Protein AF-A0A512IFE3-F1 (afdb_monomer)

Radius of gyration: 13.5 Å; Cα contacts (8 Å, |Δi|>4): 159; chains: 1; bounding box: 34×32×36 Å

Solvent-accessible surface area (backbone atoms only — not comparable to full-atom values): 5442 Å² total; per-residue (Å²): 131,85,85,72,72,85,83,79,74,72,52,72,54,25,35,35,30,37,30,56,60,37,62,82,43,52,57,40,81,58,83,96,63,54,41,44,35,54,56,52,49,33,55,53,42,49,68,35,88,35,29,77,40,58,48,62,37,50,89,78,23,31,33,41,33,31,45,32,85,94,32,61,86,46,50,62,60,53,46,51,52,43,25,73,76,72,27,73,68,47,43,82,71,48,70,89

Organism: NCBI:txid388357

Mean predicted aligned error: 6.49 Å

InterPro domains:
  IPR036163 Heavy metal-associated domain superfamily [SSF55008] (38-90)

Sequence (96 aa):
MPDQPIEKNLPADAVVLSVPGLRESPVLGGGCCAVTAEDAIHDELVSWPAIVSATVDPQAQTATVILDPDMEDRLTDAVEVVRDLGFPAVEVLRRA

Foldseek 3Di:
DDDDPPPDPDDQQKWKKQQPCLLVPQWADDDPPIDGLQCVLQVLLVVDPQFPGWGQDSVRNMIMTRGDPVPPVCVVVSQVVNCVSPRVVMDTPDGD

pLDDT: mean 86.16, std 12.61, range [48.22, 95.62]

Nearest PDB structures (foldseek):
  1fvs-assembly1_A  TM=8.137E-01  e=3.471E-04  Saccharomyces cerevisiae
  1yjt-assembly1_A  TM=7.722E-01  e=7.794E-04  Hom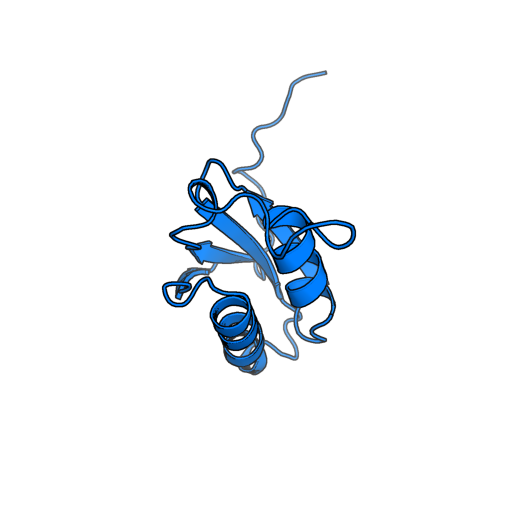o sapiens
  4a4j-assembly1_A  TM=6.951E-01  e=2.451E-03  Synechocystis sp. PCC 6803
  1mwy-assembly1_A  TM=7.341E-01  e=9.436E-03  Escherichia coli
  4un1-assembly2_C  TM=5.124E-01  e=9.332E-02  Desulfovibrio desulfuricans

Secondary structure (DSSP, 8-state):
-----GGG---TTEEEEE-TTTTT--EES-GGG-EEHHHHHHHHHHHSTTEEEEEEETTTTEEEEEEPTT-GGGH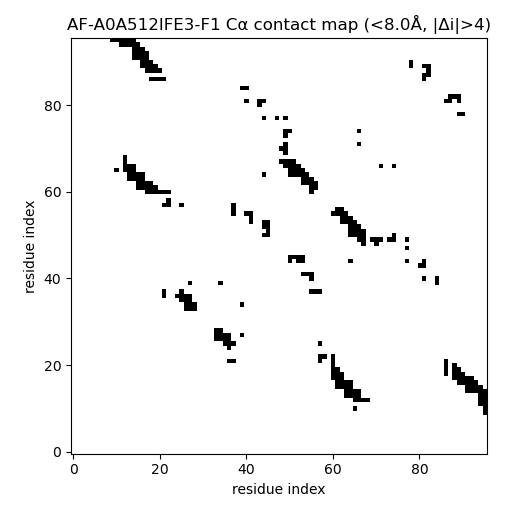HHHHHHHHHTT-TT-EEEEE-

Structure (mmCIF, N/CA/C/O backbone):
data_AF-A0A512IFE3-F1
#
_entry.id   AF-A0A512IFE3-F1
#
loop_
_atom_site.group_PDB
_atom_site.id
_atom_site.type_symbol
_atom_site.label_atom_id
_atom_site.label_alt_id
_atom_site.label_comp_id
_atom_site.label_asym_id
_atom_site.label_entity_id
_atom_site.label_seq_id
_atom_site.pdbx_PDB_ins_code
_atom_site.Cartn_x
_atom_site.Cartn_y
_atom_site.Cartn_z
_atom_site.occupancy
_atom_site.B_iso_or_equiv
_atom_site.auth_seq_id
_atom_site.auth_comp_id
_atom_site.auth_asym_id
_atom_site.auth_atom_id
_atom_site.pdbx_PDB_model_nu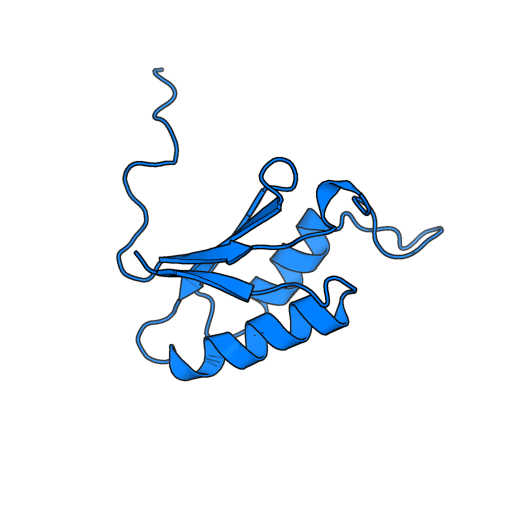m
ATOM 1 N N . MET A 1 1 ? 24.008 15.643 13.097 1.00 48.22 1 MET A N 1
ATOM 2 C CA . MET A 1 1 ? 23.799 15.291 11.677 1.00 48.22 1 MET A CA 1
ATOM 3 C C . MET A 1 1 ? 22.467 15.903 11.291 1.00 48.22 1 MET A C 1
ATOM 5 O O . MET A 1 1 ? 21.572 15.783 12.115 1.00 48.22 1 MET A O 1
ATOM 9 N N . PRO A 1 2 ? 22.338 16.665 10.195 1.00 52.06 2 PRO A N 1
ATOM 10 C CA . PRO A 1 2 ? 21.055 17.271 9.878 1.00 52.06 2 PRO A CA 1
ATOM 11 C C . PRO A 1 2 ? 20.133 16.200 9.285 1.00 52.06 2 PRO A C 1
ATOM 13 O O . PRO A 1 2 ? 20.477 15.593 8.274 1.00 52.06 2 PRO A O 1
ATOM 16 N N . ASP A 1 3 ? 18.993 15.978 9.938 1.00 51.91 3 ASP A N 1
ATOM 17 C CA . ASP A 1 3 ? 17.802 15.321 9.398 1.00 51.91 3 ASP A CA 1
ATOM 18 C C . ASP A 1 3 ? 17.432 15.953 8.052 1.00 51.91 3 ASP A C 1
ATOM 20 O O . ASP A 1 3 ? 16.858 17.044 7.993 1.00 51.91 3 ASP A O 1
ATOM 24 N N . GLN A 1 4 ? 17.810 15.303 6.950 1.00 48.91 4 GLN A N 1
ATOM 25 C CA . GLN A 1 4 ? 17.331 15.718 5.640 1.00 48.91 4 GLN A CA 1
ATOM 26 C C . GLN A 1 4 ? 15.863 15.287 5.505 1.00 48.91 4 GLN A C 1
ATOM 28 O O . GLN A 1 4 ? 15.567 14.109 5.702 1.00 48.91 4 GLN A O 1
ATOM 33 N N . PRO A 1 5 ? 14.943 16.210 5.172 1.00 48.94 5 PRO A N 1
ATOM 34 C CA . PRO A 1 5 ? 13.543 15.879 4.965 1.00 48.94 5 PRO A CA 1
ATOM 35 C C . PRO A 1 5 ? 13.427 14.887 3.806 1.00 48.94 5 PRO A C 1
ATOM 37 O O . PRO A 1 5 ? 13.993 15.090 2.730 1.00 48.94 5 PRO A O 1
ATOM 40 N N . ILE A 1 6 ? 12.675 13.820 4.054 1.00 55.56 6 ILE A N 1
ATOM 41 C CA . ILE A 1 6 ? 12.482 12.626 3.216 1.00 55.56 6 ILE A CA 1
ATOM 42 C C . ILE A 1 6 ? 11.834 12.982 1.853 1.00 55.56 6 ILE A C 1
ATOM 44 O O . ILE A 1 6 ? 11.766 12.178 0.934 1.00 55.56 6 ILE A O 1
ATOM 48 N N . GLU A 1 7 ? 11.414 14.234 1.673 1.00 53.44 7 GLU A N 1
ATOM 49 C CA . GLU A 1 7 ? 10.599 14.701 0.552 1.00 53.44 7 GLU A CA 1
ATOM 50 C C . GLU A 1 7 ? 11.382 15.127 -0.708 1.00 53.44 7 GLU A C 1
ATOM 52 O O . GLU A 1 7 ? 10.753 15.547 -1.678 1.00 53.44 7 GLU A O 1
ATOM 57 N N . LYS A 1 8 ? 12.727 15.062 -0.745 1.00 48.38 8 LYS A N 1
ATOM 58 C CA . LYS A 1 8 ? 13.506 15.703 -1.837 1.00 48.38 8 LYS A CA 1
ATOM 59 C C . LYS A 1 8 ? 14.298 14.798 -2.793 1.00 48.38 8 LYS A C 1
ATOM 61 O O . LYS A 1 8 ? 14.995 15.335 -3.646 1.00 48.38 8 LYS A O 1
ATOM 66 N N . ASN A 1 9 ? 14.195 13.474 -2.703 1.00 51.91 9 ASN A N 1
ATOM 67 C CA . ASN A 1 9 ? 14.771 12.549 -3.696 1.00 51.91 9 ASN A CA 1
ATOM 68 C C . ASN A 1 9 ? 13.935 11.267 -3.771 1.00 51.91 9 ASN A C 1
ATOM 70 O O . ASN A 1 9 ? 14.423 10.174 -3.492 1.00 51.91 9 ASN A O 1
ATOM 74 N N . LEU A 1 10 ? 12.656 11.404 -4.112 1.00 62.72 10 LEU A N 1
ATOM 75 C CA . LEU A 1 10 ? 11.914 10.243 -4.590 1.00 62.72 10 LEU A CA 1
ATOM 76 C C . LEU A 1 10 ? 12.542 9.826 -5.932 1.00 62.72 10 LEU A C 1
ATOM 78 O O . LEU A 1 10 ? 12.735 10.699 -6.785 1.00 62.72 10 LEU A O 1
ATOM 82 N N . PRO A 1 11 ? 12.943 8.555 -6.107 1.00 70.44 11 PRO A N 1
ATOM 83 C CA . PRO A 1 11 ? 13.412 8.074 -7.403 1.00 70.44 11 PRO A CA 1
ATOM 84 C C . PRO A 1 11 ? 12.319 8.276 -8.460 1.00 70.44 11 PRO A C 1
ATOM 86 O O . PRO A 1 11 ? 11.141 8.335 -8.117 1.00 70.44 11 PRO A O 1
ATOM 89 N N . ALA A 1 12 ? 12.705 8.391 -9.735 1.00 75.12 12 ALA A N 1
ATOM 90 C CA . ALA A 1 12 ? 11.754 8.595 -10.836 1.00 75.12 12 ALA A CA 1
ATOM 91 C C . ALA A 1 12 ? 10.674 7.498 -10.886 1.00 75.12 12 ALA A C 1
ATOM 93 O O . ALA A 1 12 ? 9.538 7.756 -11.258 1.00 75.12 12 ALA A O 1
ATOM 94 N N . ASP A 1 13 ? 11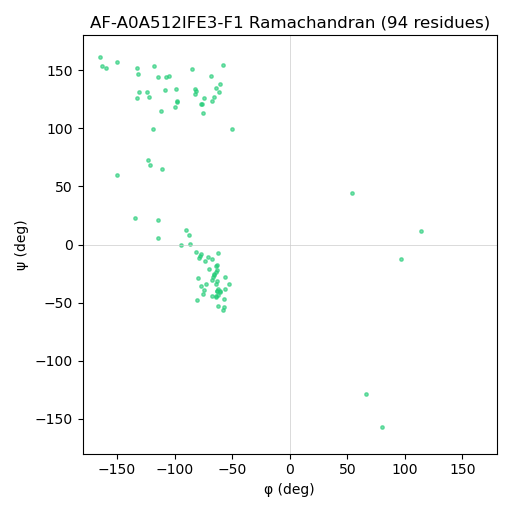.012 6.300 -10.412 1.00 85.06 13 ASP A N 1
ATOM 95 C CA . ASP A 1 13 ? 10.123 5.138 -10.391 1.00 85.06 13 ASP A CA 1
ATOM 96 C C . ASP A 1 13 ? 9.294 5.047 -9.093 1.00 85.06 13 ASP A C 1
ATOM 98 O O . ASP A 1 13 ? 8.701 4.012 -8.784 1.00 85.06 13 ASP A O 1
ATOM 102 N N . ALA A 1 14 ? 9.268 6.114 -8.285 1.00 89.88 14 ALA A 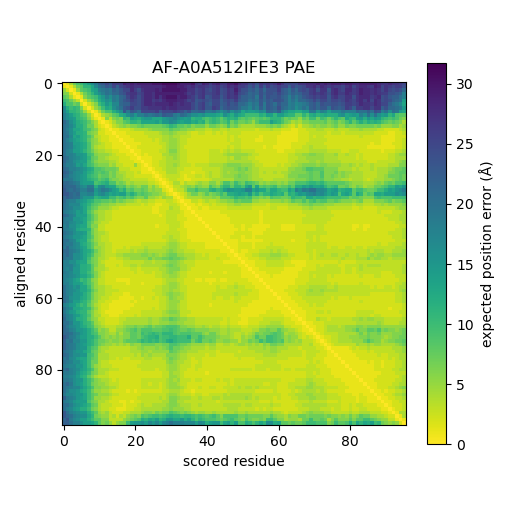N 1
ATOM 103 C CA . ALA A 1 14 ? 8.496 6.149 -7.054 1.00 89.88 14 ALA A CA 1
ATOM 104 C C . ALA A 1 14 ? 7.024 6.486 -7.307 1.00 89.88 14 ALA A C 1
ATOM 106 O O . ALA A 1 14 ? 6.672 7.468 -7.967 1.00 89.88 14 ALA A O 1
ATOM 107 N N . VAL A 1 15 ? 6.148 5.717 -6.672 1.00 92.06 15 VAL A N 1
ATOM 108 C CA . VAL A 1 15 ? 4.705 5.920 -6.688 1.00 92.06 15 VAL A CA 1
ATOM 109 C C . VAL A 1 15 ? 4.195 6.052 -5.265 1.00 92.06 15 VAL A C 1
ATOM 111 O O . VAL A 1 15 ? 4.497 5.239 -4.398 1.00 92.06 15 VAL A O 1
ATOM 114 N N . VAL A 1 16 ? 3.396 7.086 -5.026 1.00 93.00 16 VAL A N 1
ATOM 115 C CA . VAL A 1 16 ? 2.725 7.302 -3.748 1.00 93.00 16 VAL A CA 1
ATOM 116 C C . VAL A 1 16 ? 1.297 6.791 -3.858 1.00 93.00 16 VAL A C 1
ATOM 118 O O . VAL A 1 16 ? 0.527 7.245 -4.706 1.00 93.00 16 VAL A O 1
ATOM 121 N N . LEU A 1 17 ? 0.951 5.868 -2.975 1.00 94.00 17 LEU A N 1
ATOM 122 C CA . LEU A 1 17 ? -0.378 5.327 -2.754 1.00 94.00 17 LEU A CA 1
ATOM 123 C C . LEU A 1 17 ? -1.007 6.039 -1.555 1.00 94.00 17 LEU A C 1
ATOM 125 O O . LEU A 1 17 ? -0.369 6.199 -0.515 1.00 94.00 17 LEU A O 1
ATOM 129 N N . SER A 1 18 ? -2.259 6.456 -1.692 1.00 95.62 18 SER A N 1
ATOM 130 C CA . SER A 1 18 ? -3.100 6.859 -0.566 1.00 95.62 18 SER A CA 1
ATOM 131 C C . SER A 1 18 ? -3.688 5.600 0.056 1.00 95.62 18 SER A C 1
ATOM 133 O O . SER A 1 18 ? -4.259 4.795 -0.672 1.00 95.62 18 SER A O 1
ATOM 135 N N . VAL A 1 19 ? -3.579 5.425 1.373 1.00 95.31 19 VAL A N 1
ATOM 136 C CA . VAL A 1 19 ? -4.114 4.274 2.120 1.00 95.31 19 VAL A CA 1
ATOM 137 C C . VAL A 1 19 ? -5.069 4.758 3.224 1.00 95.31 19 VAL A C 1
ATOM 139 O O . VAL A 1 19 ? -4.729 4.735 4.414 1.00 95.31 19 VAL A O 1
ATOM 142 N N . PRO A 1 20 ? -6.280 5.225 2.868 1.00 94.44 20 PRO A N 1
ATOM 143 C CA . PRO A 1 20 ? -7.259 5.658 3.860 1.00 94.44 20 PRO A CA 1
ATOM 144 C C . PRO A 1 20 ? -7.630 4.509 4.806 1.00 94.44 20 PRO A C 1
ATOM 146 O O . PRO A 1 20 ? -7.839 3.378 4.366 1.00 94.44 20 PRO A O 1
ATOM 149 N N . GLY A 1 21 ? -7.743 4.795 6.104 1.00 90.88 21 GLY A N 1
ATOM 150 C CA . GLY A 1 21 ? -8.058 3.789 7.129 1.00 90.88 21 GLY A CA 1
ATOM 151 C C . GLY A 1 21 ? -6.839 3.218 7.862 1.00 90.88 21 GLY A C 1
ATOM 152 O O . GLY A 1 21 ? -7.007 2.578 8.901 1.00 90.88 21 GLY A O 1
ATOM 153 N N . LEU A 1 22 ? -5.617 3.469 7.371 1.00 91.44 22 LEU A N 1
ATOM 154 C CA . LEU A 1 22 ? -4.379 2.944 7.961 1.00 91.44 22 LEU A CA 1
ATOM 155 C C . LEU A 1 22 ? -4.136 3.432 9.397 1.00 91.44 22 LEU A C 1
ATOM 157 O O . LEU A 1 22 ? -3.704 2.677 10.266 1.00 91.44 22 LEU A O 1
ATOM 161 N N . ARG A 1 23 ? -4.458 4.696 9.670 1.00 91.88 23 ARG A N 1
ATOM 162 C CA . ARG A 1 23 ? -4.307 5.299 10.999 1.00 91.88 23 ARG A CA 1
ATOM 163 C C . ARG A 1 23 ? -5.351 4.787 11.990 1.00 91.88 23 ARG A C 1
ATOM 165 O O . ARG A 1 23 ? -5.095 4.698 13.188 1.00 91.88 23 ARG A O 1
ATOM 172 N N . GLU A 1 24 ? -6.545 4.515 11.489 1.00 91.56 24 GLU A N 1
ATOM 173 C CA . GLU A 1 24 ? -7.723 4.096 12.234 1.00 91.56 24 GLU A CA 1
ATOM 174 C C . GLU A 1 24 ? -7.670 2.604 12.567 1.00 91.56 24 GLU A C 1
ATOM 176 O O . GLU A 1 24 ? -8.189 2.191 13.604 1.00 91.56 24 GLU A O 1
ATOM 181 N N . SER A 1 25 ? -7.003 1.816 11.720 1.00 90.31 25 SER A N 1
ATOM 182 C CA . SER A 1 25 ? -6.794 0.376 11.884 1.00 90.31 25 SER A CA 1
ATOM 183 C C . SER A 1 25 ? -5.297 0.044 11.916 1.00 90.31 25 SER A C 1
ATOM 185 O O . SER A 1 25 ? -4.794 -0.592 10.996 1.00 90.31 25 SER A O 1
ATOM 187 N N . PRO A 1 26 ? -4.561 0.447 12.972 1.00 87.25 26 PRO A N 1
ATOM 188 C CA . PRO A 1 26 ? -3.108 0.269 13.043 1.00 87.25 26 PRO A CA 1
ATOM 189 C C . PRO A 1 26 ? -2.672 -1.192 13.234 1.00 87.25 26 PRO A C 1
ATOM 191 O O . PRO A 1 26 ? -1.485 -1.498 13.146 1.00 87.25 26 PRO A O 1
ATOM 194 N N . VAL A 1 27 ? -3.612 -2.094 13.527 1.00 91.50 27 VAL A N 1
ATOM 195 C CA . VAL A 1 27 ? -3.367 -3.518 13.766 1.00 91.50 27 VAL A CA 1
ATOM 196 C C . VAL A 1 27 ? -4.348 -4.331 12.934 1.00 91.50 27 VAL A C 1
ATOM 198 O O . VAL A 1 27 ? -5.553 -4.081 12.983 1.00 91.50 27 VAL A O 1
ATOM 201 N N . LEU A 1 28 ? -3.832 -5.324 12.213 1.00 88.75 28 LEU A N 1
ATOM 202 C CA . LEU A 1 28 ? -4.617 -6.309 11.479 1.00 88.75 28 LEU A CA 1
ATOM 203 C C . LEU A 1 28 ? -4.617 -7.649 12.222 1.00 88.75 28 LEU A C 1
ATOM 205 O O . LEU A 1 28 ? -3.628 -8.048 12.843 1.00 88.75 28 LEU A O 1
ATOM 209 N N . GLY A 1 29 ? -5.740 -8.362 12.141 1.00 85.00 29 GLY A N 1
ATOM 210 C CA . GLY A 1 29 ? -5.926 -9.649 12.810 1.00 85.00 29 GLY A CA 1
ATOM 211 C C . GLY A 1 29 ? -6.266 -9.524 14.299 1.00 85.00 29 GLY A C 1
ATOM 212 O O . GLY A 1 29 ? -6.817 -8.526 14.759 1.00 85.00 29 GLY A O 1
ATOM 213 N N . GLY A 1 30 ? -5.989 -10.579 15.067 1.00 85.88 30 GLY A N 1
ATOM 214 C CA . GLY A 1 30 ? -6.310 -10.623 16.492 1.00 85.88 30 GLY A CA 1
ATOM 215 C C . GLY A 1 30 ? -5.597 -11.744 17.245 1.00 85.88 30 GLY A C 1
ATOM 216 O O . GLY A 1 30 ? -5.113 -12.716 16.662 1.00 85.88 30 GLY A O 1
ATOM 217 N N . GLY A 1 31 ? -5.536 -11.609 18.571 1.00 81.62 31 GLY A N 1
ATOM 218 C CA . GLY A 1 31 ? -4.911 -12.600 19.448 1.00 81.62 31 GLY A CA 1
ATOM 219 C C . GLY A 1 31 ? -3.397 -12.702 19.238 1.00 81.62 31 GLY A C 1
ATOM 220 O O . GLY A 1 31 ? -2.696 -11.697 19.273 1.00 81.62 31 GLY A O 1
ATOM 221 N N . CYS A 1 32 ? -2.888 -13.921 19.040 1.00 83.00 32 CYS A N 1
ATOM 222 C CA . CYS A 1 32 ? -1.451 -14.202 18.901 1.00 83.00 32 CYS A CA 1
ATOM 223 C C . CYS A 1 32 ? -0.875 -13.845 17.513 1.00 83.00 32 CYS A C 1
ATOM 225 O O . CYS A 1 32 ? 0.338 -13.889 17.332 1.00 83.00 32 CYS A O 1
ATOM 227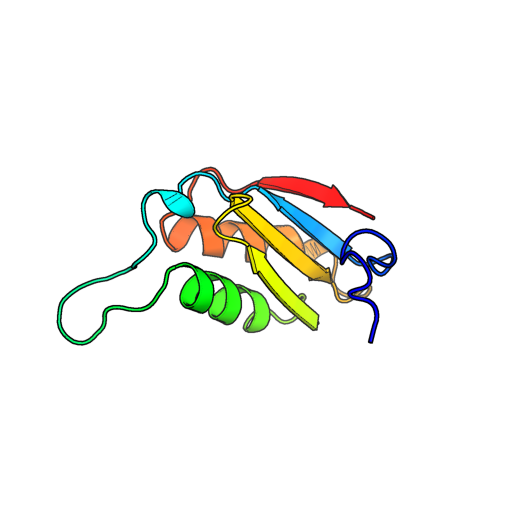 N N . CYS A 1 33 ? -1.730 -13.517 16.539 1.00 82.31 33 CYS A N 1
ATOM 228 C CA . CYS A 1 33 ? -1.345 -13.232 15.151 1.00 82.31 33 CYS A CA 1
ATOM 229 C C . CYS A 1 33 ? -1.611 -11.772 14.761 1.00 82.31 33 CYS A C 1
ATOM 231 O O . CYS A 1 33 ? -1.773 -11.474 13.583 1.00 82.31 33 CYS A O 1
ATOM 233 N N . ALA A 1 34 ? -1.725 -10.877 15.745 1.00 90.12 34 ALA A N 1
ATOM 234 C CA . ALA A 1 34 ? -1.851 -9.453 15.481 1.00 90.12 34 ALA A CA 1
ATOM 235 C C . ALA A 1 34 ? -0.542 -8.925 14.876 1.00 90.12 34 ALA A C 1
ATOM 237 O O . ALA A 1 34 ? 0.520 -9.066 15.483 1.00 90.12 34 ALA A O 1
ATOM 238 N N . VAL A 1 35 ? -0.637 -8.319 13.697 1.00 93.12 35 VAL A N 1
ATOM 239 C CA . VAL A 1 35 ? 0.471 -7.636 13.013 1.00 93.12 35 VAL A CA 1
ATOM 240 C C . VAL A 1 35 ? 0.118 -6.168 12.850 1.00 93.12 35 VAL A C 1
ATOM 242 O O . VAL A 1 35 ? -1.064 -5.811 12.832 1.00 93.12 35 VAL A O 1
ATOM 245 N N . THR A 1 36 ? 1.119 -5.296 12.764 1.00 93.56 36 THR A N 1
ATOM 246 C CA . THR A 1 36 ? 0.822 -3.898 12.459 1.00 93.56 36 THR A CA 1
ATOM 247 C C . THR A 1 36 ? 0.326 -3.803 11.017 1.00 93.56 36 THR A C 1
ATOM 249 O O . THR A 1 36 ? 0.747 -4.565 10.146 1.00 93.56 36 THR A O 1
ATOM 252 N N . ALA A 1 37 ? 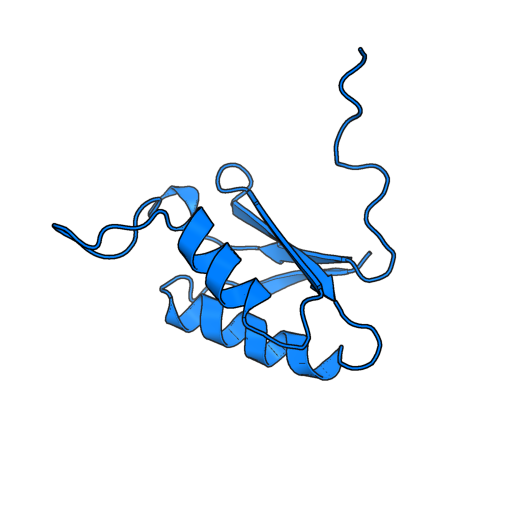-0.610 -2.894 10.761 1.00 93.44 37 ALA A N 1
ATOM 253 C CA . ALA A 1 37 ? -1.064 -2.637 9.400 1.00 93.44 37 ALA A CA 1
ATOM 254 C C . ALA A 1 37 ? 0.068 -2.099 8.515 1.00 93.44 37 ALA A C 1
ATOM 256 O O . ALA A 1 37 ? 0.098 -2.389 7.326 1.00 93.44 37 ALA A O 1
ATOM 257 N N . GLU A 1 38 ? 1.009 -1.360 9.111 1.00 94.56 38 GLU A N 1
ATOM 258 C CA . GLU A 1 38 ? 2.235 -0.905 8.456 1.00 94.56 38 GLU A CA 1
ATOM 259 C C . GLU A 1 38 ? 3.051 -2.087 7.926 1.00 94.56 38 GLU A C 1
ATOM 261 O O . GLU A 1 38 ? 3.279 -2.166 6.720 1.00 94.56 38 GLU A O 1
ATOM 266 N N . ASP A 1 39 ? 3.404 -3.030 8.805 1.00 94.19 39 ASP A N 1
ATOM 267 C CA . ASP A 1 39 ? 4.189 -4.216 8.450 1.00 94.19 39 ASP A CA 1
ATOM 268 C C . ASP A 1 39 ? 3.440 -5.083 7.435 1.00 94.19 39 ASP A C 1
ATOM 270 O O . ASP A 1 39 ? 4.021 -5.523 6.454 1.00 94.19 39 ASP A O 1
ATOM 274 N N . ALA A 1 40 ? 2.134 -5.293 7.623 1.00 93.69 40 ALA A N 1
ATOM 275 C CA . ALA A 1 40 ? 1.341 -6.122 6.719 1.00 93.69 40 ALA A CA 1
ATOM 276 C C . ALA A 1 40 ? 1.262 -5.542 5.299 1.00 93.69 40 ALA A C 1
ATOM 278 O O . ALA A 1 40 ? 1.411 -6.280 4.329 1.00 93.69 40 ALA A O 1
ATOM 279 N N . ILE A 1 41 ? 1.039 -4.229 5.168 1.00 94.31 41 ILE A N 1
ATOM 280 C CA . ILE A 1 41 ? 1.030 -3.561 3.861 1.00 94.31 41 ILE A CA 1
ATOM 281 C C . ILE A 1 41 ? 2.430 -3.577 3.257 1.00 94.31 41 ILE A C 1
ATOM 283 O O . ILE A 1 41 ? 2.568 -3.855 2.070 1.00 94.31 41 ILE A O 1
ATOM 287 N N . HIS A 1 42 ? 3.459 -3.270 4.049 1.00 95.06 42 HIS A N 1
ATOM 288 C CA . HIS A 1 42 ? 4.843 -3.302 3.591 1.00 95.06 42 HIS A CA 1
ATOM 289 C C . HIS A 1 42 ? 5.207 -4.686 3.043 1.00 95.06 42 HIS A C 1
ATOM 291 O O . HIS A 1 42 ? 5.638 -4.785 1.896 1.00 95.06 42 HIS A O 1
ATOM 297 N N . ASP A 1 43 ? 4.988 -5.737 3.834 1.00 93.88 43 ASP A N 1
ATOM 298 C CA . ASP A 1 43 ? 5.339 -7.118 3.502 1.00 93.88 43 ASP A CA 1
ATOM 299 C C . ASP A 1 43 ? 4.568 -7.626 2.286 1.00 93.88 43 ASP A C 1
ATOM 301 O O . ASP A 1 43 ? 5.147 -8.287 1.424 1.00 93.88 43 ASP A O 1
ATOM 305 N N . GLU A 1 44 ? 3.285 -7.277 2.181 1.00 93.38 44 GLU A N 1
ATOM 306 C CA . GLU A 1 44 ? 2.496 -7.587 0.996 1.00 93.38 44 GLU A CA 1
ATOM 307 C C . GLU A 1 44 ? 3.083 -6.878 -0.225 1.00 93.38 44 GLU A C 1
ATOM 309 O O . GLU A 1 44 ? 3.432 -7.546 -1.189 1.00 93.38 44 GLU A O 1
ATOM 314 N N . LEU A 1 45 ? 3.295 -5.558 -0.174 1.00 93.25 45 LEU A N 1
ATOM 315 C CA . LEU A 1 45 ? 3.832 -4.787 -1.299 1.00 93.25 45 LEU A CA 1
ATOM 316 C C . LEU A 1 45 ? 5.194 -5.318 -1.773 1.00 93.25 45 LEU A C 1
ATOM 318 O O . LEU A 1 45 ? 5.371 -5.528 -2.968 1.00 93.25 45 LEU A O 1
ATOM 322 N N . VAL A 1 46 ? 6.144 -5.593 -0.877 1.00 93.19 46 VAL A N 1
ATOM 323 C CA . VAL A 1 46 ? 7.474 -6.107 -1.273 1.00 93.19 46 VAL A CA 1
ATOM 324 C C . VAL A 1 46 ? 7.465 -7.575 -1.717 1.00 93.19 46 VAL A C 1
ATOM 326 O O . VAL A 1 46 ? 8.428 -8.035 -2.326 1.00 93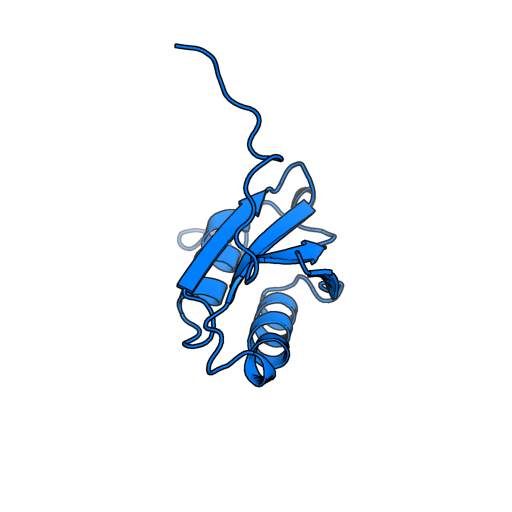.19 46 VAL A O 1
ATOM 329 N N . SER A 1 47 ? 6.392 -8.324 -1.439 1.00 91.94 47 SER A N 1
ATOM 330 C CA . SER A 1 47 ? 6.186 -9.675 -1.980 1.00 91.94 47 SER A CA 1
ATOM 331 C C . SER A 1 47 ? 5.895 -9.647 -3.488 1.00 91.94 47 SER A C 1
ATOM 333 O O . SER A 1 47 ? 6.110 -10.641 -4.192 1.00 91.94 47 SER A O 1
ATOM 335 N N . TRP A 1 48 ? 5.437 -8.504 -4.016 1.00 90.88 48 TRP A N 1
ATOM 336 C CA . TRP 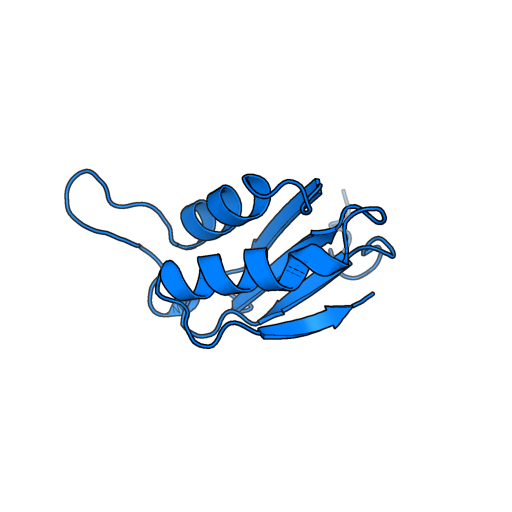A 1 48 ? 5.137 -8.351 -5.435 1.00 90.88 48 TRP A CA 1
ATOM 337 C C . TRP A 1 48 ? 6.392 -8.073 -6.266 1.00 90.88 48 TRP A C 1
ATOM 339 O O . TRP A 1 48 ? 7.140 -7.144 -5.976 1.00 90.88 48 TRP A O 1
ATOM 349 N N . PRO A 1 49 ? 6.591 -8.795 -7.387 1.00 87.62 49 PRO A N 1
ATOM 350 C CA . PRO A 1 49 ? 7.800 -8.667 -8.202 1.00 87.62 49 PRO A CA 1
ATOM 351 C C . PRO A 1 49 ? 7.969 -7.278 -8.829 1.00 87.62 49 PRO A C 1
ATOM 353 O O . PRO A 1 49 ? 9.083 -6.895 -9.153 1.00 87.62 49 PRO A O 1
ATOM 356 N N . ALA A 1 50 ? 6.879 -6.527 -8.997 1.00 89.50 50 ALA A N 1
ATOM 357 C CA . ALA A 1 50 ? 6.903 -5.181 -9.561 1.00 89.50 50 ALA A CA 1
ATOM 358 C C . ALA A 1 50 ? 7.385 -4.105 -8.575 1.00 89.50 50 ALA A C 1
ATOM 360 O O . ALA A 1 50 ? 7.554 -2.958 -8.979 1.00 89.50 50 ALA A O 1
ATOM 361 N N . ILE A 1 51 ? 7.569 -4.445 -7.296 1.00 91.69 51 ILE A N 1
ATOM 362 C CA . ILE A 1 51 ? 7.942 -3.511 -6.237 1.00 91.69 51 ILE A CA 1
ATOM 363 C C . ILE A 1 51 ? 9.358 -3.841 -5.775 1.00 91.69 51 ILE A C 1
ATOM 365 O O . ILE A 1 51 ? 9.627 -4.889 -5.198 1.00 91.69 51 ILE A O 1
ATOM 369 N N . VAL A 1 52 ? 10.275 -2.906 -6.010 1.00 92.19 52 VAL A N 1
ATOM 370 C CA . VAL A 1 52 ? 11.672 -2.992 -5.568 1.00 92.19 52 VAL A CA 1
ATOM 371 C C . VAL A 1 52 ? 11.785 -2.681 -4.076 1.00 92.19 52 VAL A C 1
ATOM 373 O O . VAL A 1 52 ? 12.630 -3.234 -3.375 1.00 92.19 52 VAL A O 1
ATOM 376 N N . SER A 1 53 ? 10.958 -1.754 -3.593 1.00 91.25 53 SER A N 1
ATOM 377 C CA . SER A 1 53 ? 10.927 -1.328 -2.195 1.00 91.25 53 SER A CA 1
ATOM 378 C C . SER A 1 53 ? 9.592 -0.673 -1.866 1.00 91.25 53 SER A C 1
ATOM 380 O O . SER A 1 53 ? 8.981 -0.049 -2.736 1.00 91.25 53 SER A O 1
ATOM 382 N N . ALA A 1 54 ? 9.169 -0.757 -0.610 1.00 93.00 54 ALA A N 1
ATOM 383 C CA . ALA A 1 54 ? 8.004 -0.058 -0.096 1.00 93.00 54 ALA A CA 1
ATOM 384 C C . ALA A 1 54 ? 8.345 0.645 1.224 1.00 93.00 54 ALA A C 1
ATOM 386 O O . ALA A 1 54 ? 9.126 0.149 2.029 1.00 93.00 54 ALA A O 1
ATOM 387 N N . THR A 1 55 ? 7.721 1.792 1.456 1.00 94.25 55 THR A N 1
ATOM 388 C CA . THR A 1 55 ? 7.745 2.521 2.723 1.00 94.25 55 THR A CA 1
ATOM 389 C C . THR A 1 55 ? 6.317 2.900 3.055 1.00 94.25 55 THR A C 1
ATOM 391 O O . THR A 1 55 ? 5.647 3.538 2.244 1.00 94.25 55 THR A O 1
ATOM 394 N N . VAL A 1 56 ? 5.843 2.549 4.243 1.00 94.38 56 VAL A N 1
ATOM 395 C CA . VAL A 1 56 ? 4.482 2.859 4.682 1.00 94.38 56 VAL A CA 1
ATOM 396 C C . VAL A 1 56 ? 4.543 3.938 5.761 1.00 94.38 56 VAL A C 1
ATOM 398 O O . VAL A 1 56 ? 5.350 3.859 6.678 1.00 94.38 56 VAL A O 1
ATOM 401 N N . ASP A 1 57 ? 3.704 4.965 5.637 1.00 94.00 57 ASP A N 1
ATOM 402 C CA . ASP A 1 57 ? 3.537 6.029 6.627 1.00 94.00 57 ASP A CA 1
ATOM 403 C C . ASP A 1 57 ? 2.087 6.025 7.142 1.00 94.00 57 ASP A C 1
ATOM 405 O O . ASP A 1 57 ? 1.183 6.580 6.498 1.00 94.00 57 ASP A O 1
ATOM 409 N N . PRO A 1 58 ? 1.839 5.428 8.322 1.00 91.62 58 PRO A N 1
ATOM 410 C CA . PRO A 1 58 ? 0.517 5.421 8.938 1.00 91.62 58 PRO A CA 1
ATOM 411 C C . PRO A 1 58 ? 0.014 6.798 9.373 1.00 91.62 58 PRO A C 1
ATOM 413 O O . PRO A 1 58 ? -1.196 6.995 9.477 1.00 91.62 58 PRO A O 1
ATOM 416 N N . GLN A 1 59 ? 0.905 7.757 9.652 1.00 91.56 59 GLN A N 1
ATOM 417 C CA . GLN A 1 59 ? 0.502 9.108 10.056 1.00 91.56 59 GLN A CA 1
ATOM 418 C C . GLN A 1 59 ? -0.004 9.911 8.862 1.00 91.56 59 GLN A C 1
ATOM 420 O O . GLN A 1 59 ? -1.025 10.592 8.981 1.00 91.56 59 GLN A O 1
ATOM 425 N N . ALA A 1 60 ? 0.688 9.802 7.728 1.00 92.44 60 ALA A N 1
ATOM 426 C CA . ALA A 1 60 ? 0.275 10.396 6.464 1.00 92.44 60 ALA A CA 1
ATOM 427 C C . ALA A 1 60 ? -0.824 9.590 5.751 1.00 92.44 60 ALA A C 1
ATOM 429 O O . ALA A 1 60 ? -1.418 10.106 4.808 1.00 92.44 60 ALA A O 1
ATOM 430 N N . GLN A 1 61 ? -1.108 8.356 6.197 1.00 95.00 61 GLN A N 1
ATOM 431 C CA . GLN A 1 61 ? -1.988 7.402 5.510 1.00 95.00 61 GLN A CA 1
ATOM 432 C C . GLN A 1 61 ? -1.540 7.182 4.058 1.00 95.00 61 GLN A C 1
ATOM 434 O O . GLN A 1 61 ? -2.349 7.189 3.133 1.00 95.00 61 GLN A O 1
ATOM 439 N N . THR A 1 62 ? -0.234 7.019 3.847 1.00 94.81 62 THR A N 1
ATOM 440 C CA . THR A 1 62 ? 0.340 6.814 2.510 1.00 94.81 62 THR A CA 1
ATOM 441 C C . THR A 1 62 ? 1.320 5.655 2.495 1.00 94.81 62 THR A C 1
ATOM 443 O O . THR A 1 62 ? 1.968 5.381 3.499 1.00 94.81 62 THR A O 1
ATOM 446 N N . ALA A 1 63 ? 1.469 5.009 1.344 1.00 94.38 63 ALA A N 1
ATOM 447 C CA . ALA A 1 63 ? 2.551 4.072 1.077 1.00 94.38 63 ALA A CA 1
ATOM 448 C C . ALA A 1 63 ? 3.322 4.546 -0.155 1.00 94.38 63 ALA A C 1
ATOM 450 O O . ALA A 1 63 ? 2.739 4.815 -1.198 1.00 94.38 63 ALA A O 1
ATOM 451 N N . THR A 1 64 ? 4.633 4.685 -0.037 1.00 93.81 64 THR A N 1
ATOM 452 C CA . THR A 1 64 ? 5.521 4.980 -1.159 1.00 93.81 64 THR A CA 1
ATOM 453 C C . THR A 1 64 ? 6.136 3.678 -1.633 1.00 93.81 64 THR A C 1
ATOM 455 O O . THR A 1 64 ? 6.789 2.999 -0.851 1.00 93.81 64 THR A O 1
ATOM 458 N N . VAL A 1 65 ? 5.964 3.342 -2.903 1.00 93.44 65 VAL A N 1
ATOM 459 C CA . VAL A 1 65 ? 6.589 2.173 -3.526 1.00 93.44 65 VAL A CA 1
ATOM 460 C C . VAL A 1 65 ? 7.576 2.622 -4.589 1.00 93.44 65 VAL A C 1
ATOM 462 O O . VAL A 1 65 ? 7.341 3.613 -5.273 1.00 93.44 65 VAL A O 1
ATOM 465 N N . ILE A 1 66 ? 8.684 1.905 -4.722 1.00 92.06 66 ILE A N 1
ATOM 466 C CA . ILE A 1 66 ? 9.612 2.035 -5.843 1.00 92.06 66 ILE A CA 1
ATOM 467 C C . ILE A 1 66 ? 9.293 0.891 -6.793 1.00 92.06 66 ILE A C 1
ATOM 469 O O . ILE A 1 66 ? 9.390 -0.272 -6.398 1.00 92.06 66 ILE A O 1
ATOM 473 N N . LEU A 1 67 ? 8.890 1.222 -8.014 1.00 90.56 67 LEU A N 1
ATOM 474 C CA . LEU A 1 67 ? 8.553 0.231 -9.022 1.00 90.56 67 LEU A CA 1
ATOM 475 C C . LEU A 1 67 ? 9.782 -0.259 -9.772 1.00 90.56 67 LEU A C 1
ATOM 477 O O . LEU A 1 67 ? 10.761 0.463 -9.951 1.00 90.56 67 LEU A O 1
ATOM 481 N N . ASP A 1 68 ? 9.691 -1.499 -10.233 1.00 89.25 68 ASP A N 1
ATOM 482 C CA . ASP A 1 68 ? 10.562 -2.001 -11.280 1.00 89.25 68 ASP A CA 1
ATOM 483 C C . ASP A 1 68 ? 10.079 -1.431 -12.632 1.00 89.25 68 ASP A C 1
ATOM 485 O O . ASP A 1 68 ? 8.917 -1.654 -13.002 1.00 89.25 68 ASP A O 1
ATOM 489 N N . PRO A 1 69 ? 10.927 -0.689 -13.370 1.00 83.44 69 PRO A N 1
ATOM 490 C CA . PRO A 1 69 ? 10.543 -0.054 -14.631 1.00 83.44 69 PRO A CA 1
ATOM 491 C C . PRO A 1 69 ? 10.154 -1.064 -15.720 1.00 83.44 69 PRO A C 1
ATOM 493 O O . PRO A 1 69 ? 9.408 -0.722 -16.634 1.00 83.44 69 PRO A O 1
ATOM 496 N N . ASP A 1 70 ? 10.599 -2.319 -15.622 1.00 87.06 70 ASP A N 1
ATOM 497 C CA . ASP A 1 70 ? 10.226 -3.370 -16.570 1.00 87.06 70 ASP A CA 1
ATOM 498 C C . ASP A 1 70 ? 8.848 -3.992 -16.249 1.00 87.06 70 ASP A C 1
ATOM 500 O O . ASP A 1 70 ? 8.342 -4.822 -17.011 1.00 87.06 70 ASP A O 1
ATOM 504 N N . MET A 1 71 ? 8.222 -3.618 -15.121 1.00 85.31 71 MET A N 1
ATOM 505 C CA . MET A 1 71 ? 6.984 -4.223 -14.606 1.00 85.31 71 MET A CA 1
ATOM 506 C C . MET A 1 71 ? 5.924 -3.204 -14.139 1.00 85.31 71 MET A C 1
ATOM 508 O O . MET A 1 71 ? 5.028 -3.567 -13.372 1.00 85.31 71 MET A O 1
ATOM 512 N N . GLU A 1 72 ? 5.958 -1.959 -14.631 1.00 78.75 72 GLU A N 1
ATOM 513 C CA . GLU A 1 72 ? 5.011 -0.892 -14.246 1.00 78.75 72 GLU A CA 1
ATOM 514 C C . GLU A 1 72 ? 3.526 -1.279 -14.388 1.00 78.75 72 GLU A C 1
ATOM 516 O O . GLU A 1 72 ? 2.692 -0.862 -13.577 1.00 78.75 72 GLU A O 1
ATOM 521 N N . ASP A 1 73 ? 3.184 -2.104 -15.382 1.00 83.38 73 ASP A N 1
ATOM 522 C CA . ASP A 1 73 ? 1.808 -2.554 -15.641 1.00 83.38 73 ASP A CA 1
ATOM 523 C C . ASP A 1 73 ? 1.217 -3.396 -14.495 1.00 83.38 73 ASP A C 1
ATOM 525 O O . ASP A 1 73 ? 0.000 -3.554 -14.402 1.00 83.38 73 ASP A O 1
ATOM 529 N N . ARG A 1 74 ? 2.062 -3.927 -13.601 1.00 84.81 74 ARG A N 1
ATOM 530 C CA . ARG A 1 74 ? 1.657 -4.779 -12.470 1.00 84.81 74 ARG A CA 1
ATOM 531 C C . ARG A 1 74 ? 1.448 -4.022 -11.162 1.00 84.81 74 ARG A C 1
ATOM 533 O O . ARG A 1 74 ? 1.055 -4.630 -10.169 1.00 84.81 74 ARG A O 1
ATOM 540 N N . LEU A 1 75 ? 1.657 -2.702 -11.145 1.00 86.50 75 LEU A N 1
ATOM 541 C CA . LEU A 1 75 ? 1.342 -1.878 -9.974 1.00 86.50 75 LEU A CA 1
ATOM 542 C C . LEU A 1 75 ? -0.128 -2.040 -9.560 1.00 86.50 75 LEU A C 1
ATOM 544 O O . LEU A 1 75 ? -0.428 -2.059 -8.371 1.00 86.50 75 LEU A O 1
ATOM 548 N N . THR A 1 76 ? -1.048 -2.141 -10.523 1.00 88.31 76 THR A N 1
ATOM 549 C CA . THR A 1 76 ? -2.477 -2.281 -10.222 1.00 88.31 76 THR A CA 1
ATOM 550 C C . THR A 1 76 ? -2.759 -3.546 -9.416 1.00 88.31 76 THR A C 1
ATOM 552 O O . THR A 1 76 ? -3.499 -3.465 -8.443 1.00 88.31 76 THR A O 1
ATOM 555 N N . ASP A 1 77 ? -2.107 -4.666 -9.736 1.00 90.12 77 ASP A N 1
ATOM 556 C CA . ASP A 1 77 ? -2.255 -5.916 -8.979 1.00 90.12 77 ASP A CA 1
ATOM 557 C C . ASP A 1 77 ? -1.756 -5.758 -7.531 1.00 90.12 77 ASP A C 1
ATOM 559 O O . ASP A 1 77 ? -2.417 -6.194 -6.589 1.00 90.12 77 ASP A O 1
ATOM 563 N N . ALA A 1 78 ? -0.638 -5.047 -7.340 1.00 88.88 78 ALA A N 1
ATOM 564 C CA . ALA A 1 78 ? -0.108 -4.731 -6.013 1.00 88.88 78 ALA A CA 1
ATOM 565 C C . ALA A 1 78 ? -1.017 -3.773 -5.211 1.00 88.88 78 ALA A C 1
ATOM 567 O O . ALA A 1 78 ? -1.038 -3.803 -3.984 1.00 88.88 78 ALA A O 1
ATOM 568 N N . VAL A 1 79 ? -1.797 -2.919 -5.878 1.00 91.94 79 VAL A N 1
ATOM 569 C CA . VAL A 1 79 ? -2.810 -2.087 -5.208 1.00 91.94 79 VAL A CA 1
ATOM 570 C C . VAL A 1 79 ? -4.022 -2.929 -4.803 1.00 91.94 79 VAL A C 1
ATOM 572 O O . VAL A 1 79 ? -4.546 -2.734 -3.707 1.00 91.94 79 VAL A O 1
ATOM 575 N N . GLU A 1 80 ? -4.457 -3.877 -5.639 1.00 92.56 80 GLU A N 1
ATOM 576 C CA . GLU A 1 80 ? -5.595 -4.753 -5.322 1.00 92.56 80 GLU A CA 1
ATOM 577 C C . GLU A 1 80 ? -5.346 -5.589 -4.060 1.00 92.56 80 GLU A C 1
ATOM 579 O O . GLU A 1 80 ? -6.226 -5.670 -3.208 1.00 92.56 80 GLU A O 1
ATOM 584 N N . VAL A 1 81 ? -4.141 -6.119 -3.848 1.00 91.06 81 VAL A N 1
ATOM 585 C CA . VAL A 1 81 ? -3.856 -6.863 -2.606 1.00 91.06 81 VAL A CA 1
ATOM 586 C C . VAL A 1 81 ? -3.932 -6.003 -1.349 1.00 91.06 81 VAL A C 1
ATOM 588 O O . VAL A 1 81 ? -4.401 -6.465 -0.311 1.00 91.06 81 VAL A O 1
ATOM 591 N N . VAL A 1 82 ? -3.551 -4.725 -1.424 1.00 92.19 82 VAL A N 1
ATOM 592 C CA . VAL A 1 82 ? -3.700 -3.802 -0.290 1.00 92.19 82 VAL A CA 1
ATOM 593 C C . VAL A 1 82 ? -5.184 -3.541 -0.005 1.00 92.19 82 VAL A C 1
ATOM 595 O O . VAL A 1 82 ? -5.571 -3.384 1.157 1.00 92.19 82 VAL A O 1
ATOM 598 N N . ARG A 1 83 ? -6.048 -3.576 -1.031 1.00 94.19 83 ARG A N 1
ATOM 599 C CA . ARG A 1 83 ? -7.508 -3.564 -0.833 1.00 94.19 83 ARG A CA 1
ATOM 600 C C . ARG A 1 83 ? -7.972 -4.811 -0.094 1.00 94.19 83 ARG A C 1
ATOM 602 O O . ARG A 1 83 ? -8.735 -4.682 0.865 1.00 94.19 83 ARG A O 1
ATOM 609 N N . ASP A 1 84 ? -7.471 -5.975 -0.493 1.00 92.56 84 ASP A N 1
ATOM 610 C CA . ASP A 1 84 ? -7.813 -7.268 0.108 1.00 92.56 84 ASP A CA 1
ATOM 611 C C . ASP A 1 84 ? -7.331 -7.406 1.564 1.00 92.56 84 ASP A C 1
ATOM 613 O O . ASP A 1 84 ? -7.978 -8.086 2.363 1.00 92.56 84 ASP A O 1
ATOM 617 N N . LEU A 1 85 ? -6.268 -6.693 1.958 1.00 90.81 85 LEU A N 1
ATOM 618 C CA . LEU A 1 85 ? -5.818 -6.590 3.357 1.00 90.81 85 LEU A CA 1
ATOM 619 C C . LEU A 1 85 ? -6.794 -5.833 4.275 1.00 90.81 85 LEU A C 1
ATOM 621 O O . LEU A 1 85 ? -6.652 -5.886 5.498 1.00 90.81 85 LEU A O 1
ATOM 625 N N . GLY A 1 86 ? -7.783 -5.136 3.711 1.00 91.94 86 GLY A N 1
ATOM 626 C CA . GLY A 1 86 ? -8.769 -4.360 4.464 1.00 91.94 86 GLY A CA 1
ATOM 627 C C . GLY A 1 86 ? -8.688 -2.849 4.254 1.00 91.94 86 GLY A C 1
ATOM 628 O O . GLY A 1 86 ? -9.375 -2.113 4.963 1.00 91.94 86 GLY A O 1
ATOM 629 N N . PHE A 1 87 ? -7.920 -2.379 3.265 1.00 93.62 87 PHE A N 1
ATOM 630 C CA . PHE A 1 87 ? -7.836 -0.964 2.882 1.00 93.62 87 PHE A CA 1
ATOM 631 C C . PHE A 1 87 ? -8.471 -0.726 1.502 1.00 93.62 87 PHE A C 1
ATOM 633 O O . PHE A 1 87 ? -7.785 -0.339 0.559 1.00 93.62 87 PHE A O 1
ATOM 640 N N . PRO A 1 88 ? -9.793 -0.928 1.331 1.00 92.94 88 PRO A N 1
ATOM 641 C CA . PRO A 1 88 ? -10.446 -0.941 0.015 1.00 92.94 88 PRO A CA 1
ATOM 642 C C . PRO A 1 88 ? -10.387 0.400 -0.729 1.00 92.94 88 PRO A C 1
ATOM 644 O O . PRO A 1 88 ? -10.593 0.446 -1.938 1.00 92.94 88 PRO A O 1
ATOM 647 N N . ALA A 1 89 ? -10.119 1.490 -0.009 1.00 92.81 89 ALA A N 1
ATOM 648 C CA . ALA A 1 89 ? -10.000 2.834 -0.559 1.00 92.81 89 ALA A CA 1
ATOM 649 C C . ALA A 1 89 ? -8.579 3.167 -1.051 1.00 92.81 89 ALA A C 1
ATOM 651 O O . ALA A 1 89 ? -8.321 4.328 -1.361 1.00 92.81 89 ALA A O 1
ATOM 652 N N . VAL A 1 90 ? -7.652 2.197 -1.100 1.00 93.56 90 VAL A N 1
ATOM 653 C CA . VAL A 1 90 ? -6.302 2.460 -1.609 1.00 93.56 90 VAL A CA 1
ATOM 654 C C . VAL A 1 90 ? -6.333 2.850 -3.090 1.00 93.56 90 VAL A C 1
ATOM 656 O O . VAL A 1 90 ? -7.010 2.228 -3.924 1.00 93.56 90 VAL A O 1
ATOM 659 N N . GLU A 1 91 ? -5.579 3.894 -3.419 1.00 93.44 91 GLU A N 1
ATOM 660 C CA . GLU A 1 91 ? -5.459 4.427 -4.773 1.00 93.44 91 GLU A CA 1
ATOM 661 C C . GLU A 1 91 ? -4.094 5.074 -5.017 1.00 93.44 91 GLU A C 1
ATOM 663 O O . GLU A 1 91 ? -3.402 5.498 -4.090 1.00 93.44 91 GLU A O 1
ATOM 668 N N . VAL A 1 92 ? -3.701 5.168 -6.287 1.00 92.00 92 VAL A N 1
ATOM 669 C CA . VAL A 1 92 ? -2.467 5.849 -6.689 1.00 92.00 92 VAL A CA 1
ATOM 670 C C . VAL A 1 92 ? -2.681 7.358 -6.595 1.00 92.00 92 VAL A C 1
ATOM 672 O O . VAL A 1 92 ? -3.450 7.925 -7.367 1.00 92.00 92 VAL A O 1
ATOM 675 N N . LEU A 1 93 ? -1.976 8.015 -5.674 1.00 89.06 93 LEU A N 1
ATOM 676 C CA . LEU A 1 93 ? -2.071 9.457 -5.456 1.00 89.06 93 LEU A CA 1
ATOM 677 C C . LEU A 1 93 ? -1.244 10.240 -6.483 1.00 89.06 93 LEU A C 1
ATOM 679 O O . LEU A 1 93 ? -1.720 11.221 -7.052 1.00 89.06 93 LEU A O 1
ATOM 683 N N . ARG A 1 94 ? 0.016 9.836 -6.695 1.00 84.31 94 ARG A N 1
ATOM 684 C CA . ARG A 1 94 ? 0.930 10.466 -7.663 1.00 84.31 94 ARG A CA 1
ATOM 685 C C . ARG A 1 94 ? 2.124 9.571 -7.992 1.00 84.31 94 ARG A C 1
ATOM 687 O O . ARG A 1 94 ? 2.544 8.777 -7.154 1.00 84.31 94 ARG A O 1
ATOM 694 N N . ARG A 1 95 ? 2.683 9.752 -9.189 1.00 81.25 95 ARG A N 1
ATOM 695 C CA . ARG A 1 95 ? 3.973 9.189 -9.626 1.00 81.25 95 ARG A CA 1
ATOM 696 C C . ARG A 1 95 ? 5.010 10.320 -9.689 1.00 81.25 95 ARG A C 1
ATOM 698 O O . ARG A 1 95 ? 4.608 11.460 -9.948 1.00 81.25 95 ARG A O 1
ATOM 705 N N . ALA A 1 96 ? 6.263 10.030 -9.340 1.00 70.38 96 ALA A N 1
ATOM 706 C CA . ALA A 1 96 ? 7.367 10.997 -9.346 1.00 70.38 96 ALA A CA 1
ATOM 707 C C . ALA A 1 96 ? 7.817 11.386 -10.765 1.00 70.38 96 ALA A C 1
ATOM 709 O O . ALA A 1 96 ? 7.485 10.655 -11.723 1.00 70.38 96 ALA A O 1
#